Protein AF-A0A533WSZ3-F1 (afdb_monomer)

Foldseek 3Di:
DDADPPQQDQAWFPDDDPVRDPDDDQPDDDDDPVRVVQLVVLVVVCVVVVPPDGDSRVSVNVVSNVDRPDGDDDPVPQADDDDPDPVRVVCCVPPRVVSNVVVD

Solvent-accessible surface area (backbone atoms only — not comparable to full-atom values): 6391 Å² total; per-residue (Å²): 51,34,65,48,83,92,38,28,33,51,38,40,49,92,89,61,63,72,92,72,39,76,47,82,83,86,87,75,83,90,75,52,72,68,59,48,51,54,31,48,55,39,43,53,50,37,58,77,67,66,62,72,93,76,58,76,46,46,23,48,21,55,48,23,65,77,38,94,82,42,67,68,75,84,67,84,79,62,70,76,81,76,72,89,47,73,67,34,46,52,46,37,65,74,53,32,48,62,54,46,59,71,76,109

pLDDT: mean 95.38, std 3.23, range [76.44, 98.56]

Structure (mmCIF, N/CA/C/O backbone):
data_AF-A0A533WSZ3-F1
#
_entry.id   AF-A0A533WSZ3-F1
#
loop_
_atom_site.group_PDB
_atom_site.id
_atom_site.type_symbol
_atom_site.label_atom_id
_atom_site.label_alt_id
_atom_site.label_comp_id
_atom_site.label_asym_id
_atom_site.label_entity_id
_atom_site.label_seq_id
_atom_site.pdbx_PDB_ins_code
_atom_site.Cartn_x
_atom_site.Cartn_y
_atom_site.Cartn_z
_atom_site.occupancy
_atom_site.B_iso_or_equiv
_atom_site.auth_seq_id
_atom_site.auth_comp_id
_atom_site.auth_asym_id
_atom_site.auth_atom_id
_atom_site.pdbx_PDB_model_num
ATOM 1 N N . MET A 1 1 ? 1.451 -5.353 3.335 1.00 94.69 1 MET A N 1
ATOM 2 C CA . MET A 1 1 ? 0.077 -5.225 3.873 1.00 94.69 1 MET A CA 1
ATOM 3 C C . MET A 1 1 ? -0.309 -6.516 4.573 1.00 94.69 1 MET A C 1
ATOM 5 O O . MET A 1 1 ? 0.126 -7.563 4.114 1.00 94.69 1 MET A O 1
ATOM 9 N N . LYS A 1 2 ? -1.127 -6.451 5.632 1.00 95.88 2 LYS A N 1
ATOM 10 C CA . LYS A 1 2 ? -1.820 -7.622 6.197 1.00 95.88 2 LYS A CA 1
ATOM 11 C C . LYS A 1 2 ? -3.310 -7.558 5.896 1.00 95.88 2 LYS A C 1
ATOM 13 O O . LYS A 1 2 ? -3.937 -6.508 6.085 1.00 95.88 2 LYS A O 1
ATOM 18 N N . ILE A 1 3 ? -3.858 -8.671 5.433 1.00 96.00 3 ILE A N 1
ATOM 19 C CA . ILE A 1 3 ? -5.197 -8.802 4.870 1.00 96.00 3 ILE A CA 1
ATOM 20 C C . ILE A 1 3 ? -5.971 -9.859 5.669 1.00 96.00 3 ILE A C 1
ATOM 22 O O . ILE A 1 3 ? -5.442 -10.900 6.043 1.00 96.00 3 ILE A O 1
ATOM 26 N N . LYS A 1 4 ? -7.246 -9.588 5.952 1.00 94.31 4 LYS A N 1
ATOM 27 C CA . LYS A 1 4 ? -8.180 -10.537 6.576 1.00 94.31 4 LYS A CA 1
ATOM 28 C C . LYS A 1 4 ? -9.224 -11.032 5.570 1.00 94.31 4 LYS A C 1
ATOM 30 O O . LYS A 1 4 ? -9.198 -10.685 4.387 1.00 94.31 4 LYS A O 1
ATOM 35 N N . GLU A 1 5 ? -10.153 -11.861 6.048 1.00 91.06 5 GLU A N 1
ATOM 36 C CA . GLU A 1 5 ? -11.313 -12.313 5.277 1.00 91.06 5 GLU A CA 1
ATOM 37 C C . GLU A 1 5 ? -12.007 -11.146 4.555 1.00 91.06 5 GLU A C 1
ATOM 39 O O . GLU A 1 5 ? -12.079 -10.026 5.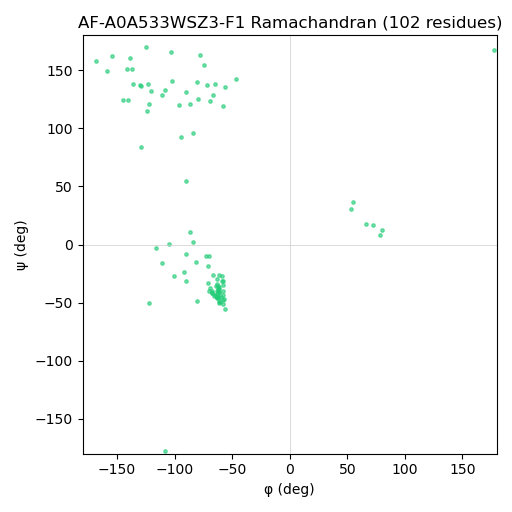060 1.00 91.06 5 GLU A O 1
ATOM 44 N N . GLY A 1 6 ? -12.479 -11.396 3.332 1.00 92.50 6 GLY A N 1
ATOM 45 C CA . GLY A 1 6 ? -13.107 -10.360 2.508 1.00 92.50 6 GLY A CA 1
ATOM 46 C C . GLY A 1 6 ? -12.143 -9.319 1.925 1.00 92.50 6 GLY A C 1
ATOM 47 O O . GLY A 1 6 ? -12.605 -8.278 1.472 1.00 92.50 6 GLY A O 1
ATOM 48 N N . GLN A 1 7 ? -10.829 -9.589 1.905 1.00 96.06 7 GLN A N 1
ATOM 49 C CA . GLN A 1 7 ? -9.785 -8.673 1.410 1.00 96.06 7 GLN A CA 1
ATOM 50 C C . GLN A 1 7 ? -9.614 -7.399 2.249 1.00 96.06 7 GLN A C 1
ATOM 52 O O . GLN A 1 7 ? -9.009 -6.433 1.787 1.00 96.06 7 GLN A O 1
ATOM 57 N N . VAL A 1 8 ? -10.114 -7.384 3.484 1.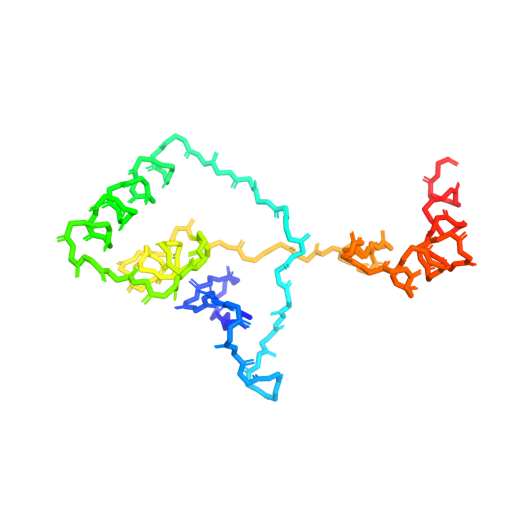00 97.25 8 VAL A N 1
ATOM 58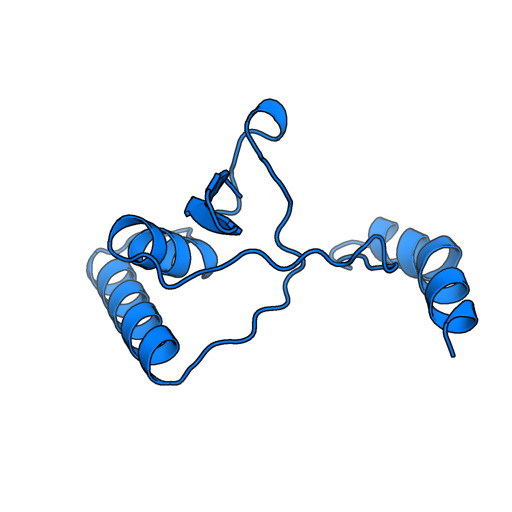 C CA . VAL A 1 8 ? -10.007 -6.219 4.367 1.00 97.25 8 VAL A CA 1
ATOM 59 C C . VAL A 1 8 ? -8.554 -6.018 4.786 1.00 97.25 8 VAL A C 1
ATOM 61 O O . VAL A 1 8 ? -7.939 -6.909 5.372 1.00 97.25 8 VAL A O 1
ATOM 64 N N . ILE A 1 9 ? -8.007 -4.835 4.523 1.00 97.12 9 ILE A N 1
ATOM 65 C CA . ILE A 1 9 ? -6.656 -4.461 4.943 1.00 97.12 9 ILE A CA 1
ATOM 66 C C . ILE A 1 9 ? -6.708 -4.050 6.414 1.00 97.12 9 ILE A C 1
ATOM 68 O O . ILE A 1 9 ? -7.455 -3.148 6.785 1.00 97.12 9 ILE A O 1
ATOM 72 N N . LYS A 1 10 ? -5.885 -4.689 7.251 1.00 95.31 10 LYS A N 1
ATOM 73 C CA . LYS A 1 10 ? -5.732 -4.345 8.677 1.00 95.31 10 LYS A CA 1
ATOM 74 C C . LYS A 1 10 ? -4.393 -3.735 9.034 1.00 95.31 10 LYS A C 1
ATOM 76 O O . LYS A 1 10 ? -4.264 -3.112 10.086 1.00 95.31 10 LYS A O 1
ATOM 81 N 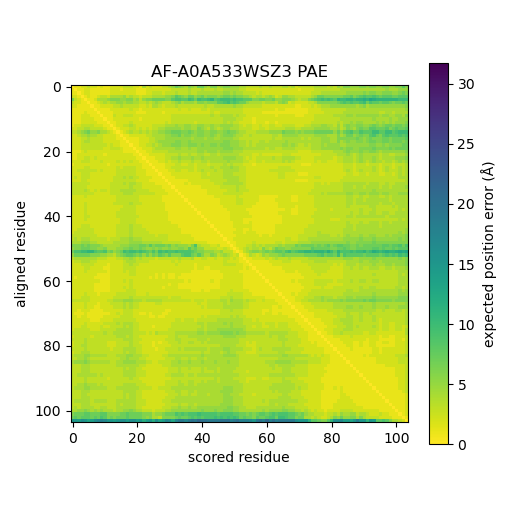N . GLU A 1 11 ? -3.417 -3.876 8.151 1.00 95.00 11 GLU A N 1
ATOM 82 C CA . GLU A 1 11 ? -2.117 -3.256 8.322 1.00 95.00 11 GLU A CA 1
ATOM 83 C C . GLU A 1 11 ? -1.558 -2.835 6.968 1.00 95.00 11 GLU A C 1
ATOM 85 O O . GLU A 1 11 ? -1.422 -3.647 6.050 1.00 95.00 11 GLU A O 1
ATOM 90 N N . ILE A 1 12 ? -1.221 -1.557 6.857 1.00 94.75 12 ILE A N 1
ATOM 91 C CA . ILE A 1 12 ? -0.505 -0.972 5.731 1.00 94.75 12 ILE A CA 1
ATOM 92 C C . ILE A 1 12 ? 0.486 0.037 6.307 1.00 94.75 12 ILE A C 1
ATOM 94 O O . ILE A 1 12 ? 0.117 0.874 7.126 1.00 94.75 12 ILE A O 1
ATOM 98 N N . ARG A 1 13 ? 1.757 -0.142 5.963 1.00 91.12 13 ARG A N 1
ATOM 99 C CA . ARG A 1 13 ? 2.895 0.702 6.331 1.00 91.12 13 ARG A CA 1
ATOM 100 C C . ARG A 1 13 ? 4.085 0.283 5.479 1.00 91.12 13 ARG A C 1
ATOM 102 O O . ARG A 1 13 ? 4.106 -0.853 4.998 1.00 91.12 13 ARG A O 1
ATOM 109 N N . LYS A 1 14 ? 5.058 1.179 5.319 1.00 87.00 14 LYS A N 1
ATOM 110 C CA . LYS A 1 14 ? 6.264 0.906 4.526 1.00 87.00 14 LYS A CA 1
ATOM 111 C C . LYS A 1 14 ? 7.121 -0.200 5.140 1.00 87.00 14 LYS A C 1
ATOM 113 O O . LYS A 1 14 ? 7.589 -1.088 4.441 1.00 87.00 14 LYS A O 1
ATOM 118 N N . GLU A 1 15 ? 7.296 -0.155 6.456 1.00 86.62 15 GLU A N 1
ATOM 119 C CA . GLU A 1 15 ? 8.099 -1.127 7.194 1.00 86.62 15 GLU A CA 1
ATOM 120 C C . GLU A 1 15 ? 7.203 -2.241 7.740 1.00 86.62 15 GLU A C 1
ATOM 122 O O . GLU A 1 15 ? 6.615 -2.136 8.820 1.00 86.62 15 GLU A O 1
ATOM 127 N N . LEU A 1 16 ? 7.081 -3.312 6.960 1.00 89.31 16 LEU A N 1
ATOM 128 C CA . LEU A 1 16 ? 6.453 -4.565 7.358 1.00 89.31 16 LEU A CA 1
ATOM 129 C C . LEU A 1 16 ? 7.404 -5.707 7.008 1.00 89.31 16 LEU A C 1
ATOM 131 O O . LEU A 1 16 ? 7.977 -5.697 5.921 1.00 89.31 16 LEU A O 1
ATOM 135 N N . ASP A 1 17 ? 7.555 -6.685 7.903 1.00 90.94 17 ASP A N 1
ATOM 136 C CA . ASP A 1 17 ? 8.324 -7.892 7.596 1.00 90.94 17 ASP A CA 1
ATOM 137 C C . ASP A 1 17 ? 7.712 -8.578 6.357 1.00 90.94 17 ASP A C 1
ATOM 139 O O . ASP A 1 17 ? 6.534 -8.956 6.401 1.00 90.94 17 ASP A O 1
ATOM 143 N N . PRO A 1 18 ? 8.465 -8.740 5.250 1.00 90.38 18 PRO A N 1
ATOM 144 C CA . PRO A 1 18 ? 7.948 -9.373 4.042 1.00 90.38 18 PRO A CA 1
ATOM 145 C C . PRO A 1 18 ? 7.455 -10.806 4.268 1.00 90.38 18 PRO A C 1
ATOM 147 O O . PRO A 1 18 ? 6.556 -11.251 3.562 1.00 90.38 18 PRO A O 1
ATOM 150 N N . SER A 1 19 ? 8.003 -11.521 5.257 1.00 93.19 19 SER A N 1
ATOM 151 C CA . SER A 1 19 ? 7.563 -12.877 5.610 1.00 93.19 19 SER A CA 1
ATOM 152 C C . SER A 1 19 ? 6.189 -12.912 6.288 1.00 93.19 19 SER A C 1
ATOM 154 O O . SER A 1 19 ? 5.532 -13.951 6.291 1.00 93.19 19 SER A O 1
ATOM 156 N N . GLU A 1 20 ? 5.732 -11.775 6.818 1.00 92.25 20 GLU A N 1
ATOM 157 C CA . GLU A 1 20 ? 4.414 -11.612 7.432 1.00 92.25 20 GLU A CA 1
ATOM 158 C C . GLU A 1 20 ? 3.424 -10.845 6.539 1.00 92.25 20 GLU A C 1
ATOM 160 O O . GLU A 1 20 ? 2.298 -10.570 6.963 1.00 92.25 20 GLU A O 1
ATOM 165 N N . ALA A 1 21 ? 3.840 -10.429 5.340 1.00 94.81 21 ALA A N 1
ATOM 166 C CA . ALA A 1 21 ? 3.027 -9.627 4.440 1.00 94.81 21 ALA A CA 1
ATOM 167 C C . ALA A 1 21 ? 2.197 -10.509 3.494 1.00 94.81 21 ALA A C 1
ATOM 169 O O . ALA A 1 21 ? 2.730 -11.360 2.791 1.00 94.81 21 ALA A O 1
ATOM 170 N N . ASP A 1 22 ? 0.897 -10.227 3.391 1.00 95.25 22 ASP A N 1
ATOM 171 C CA . ASP A 1 22 ? 0.001 -10.886 2.428 1.00 95.25 22 ASP A CA 1
ATOM 172 C C . ASP A 1 22 ? 0.095 -10.270 1.019 1.00 95.25 22 ASP A C 1
ATOM 174 O O . ASP A 1 22 ? -0.389 -10.836 0.039 1.00 95.25 22 ASP A O 1
ATOM 178 N N . GLY A 1 23 ? 0.690 -9.079 0.905 1.00 92.81 23 GLY A N 1
ATOM 179 C CA . GLY A 1 23 ? 0.882 -8.390 -0.367 1.00 92.81 23 GLY A CA 1
ATOM 180 C C . GLY A 1 23 ? 1.532 -7.016 -0.237 1.00 92.81 23 GLY A C 1
ATOM 181 O O . GLY A 1 23 ? 1.617 -6.441 0.854 1.00 92.81 23 GLY A O 1
ATOM 182 N N . GLU A 1 24 ? 1.959 -6.479 -1.373 1.00 92.75 24 GLU A N 1
ATOM 183 C CA . GLU A 1 24 ? 2.614 -5.179 -1.508 1.00 92.75 24 GLU A CA 1
ATOM 184 C C . GLU A 1 24 ? 1.636 -4.121 -2.030 1.00 92.75 24 GLU A C 1
ATOM 186 O O . GLU A 1 24 ? 0.778 -4.402 -2.871 1.00 92.75 24 GLU A O 1
ATOM 191 N N . TYR A 1 25 ? 1.730 -2.909 -1.487 1.00 94.69 25 TYR A N 1
ATOM 192 C CA . TYR A 1 25 ? 0.955 -1.782 -1.979 1.00 94.69 25 TYR A CA 1
ATOM 193 C C . TYR A 1 25 ? 1.710 -1.115 -3.129 1.00 94.69 25 TYR A C 1
ATOM 195 O O . TYR A 1 25 ? 2.821 -0.643 -2.943 1.00 94.69 25 TYR A O 1
ATOM 203 N N . ILE A 1 26 ? 1.080 -1.057 -4.302 1.00 94.56 26 ILE A N 1
ATOM 204 C CA . ILE A 1 26 ? 1.738 -0.668 -5.558 1.00 94.56 26 ILE A CA 1
ATOM 205 C C . ILE A 1 26 ? 1.773 0.851 -5.816 1.00 94.56 26 ILE A C 1
ATOM 207 O O . ILE A 1 26 ? 1.985 1.285 -6.945 1.00 94.56 26 ILE A O 1
ATOM 211 N N . GLY A 1 27 ? 1.420 1.664 -4.816 1.00 94.12 27 GLY A N 1
ATOM 212 C CA . GLY A 1 27 ? 1.291 3.118 -4.966 1.00 94.12 27 GLY A CA 1
ATOM 213 C C . GLY A 1 27 ? 0.001 3.601 -5.650 1.00 94.12 27 GLY A C 1
ATOM 214 O O . GLY A 1 27 ? -0.132 4.791 -5.928 1.00 94.12 27 GLY A O 1
ATOM 215 N N . ILE A 1 28 ? -0.973 2.716 -5.912 1.00 95.31 28 ILE A N 1
ATOM 216 C CA . ILE A 1 28 ? -2.263 3.076 -6.527 1.00 95.31 28 ILE A CA 1
ATOM 217 C C . ILE A 1 28 ? -3.420 2.677 -5.615 1.00 95.31 28 ILE A C 1
ATOM 219 O O . ILE A 1 28 ? -3.638 1.496 -5.341 1.00 95.31 28 ILE A O 1
ATOM 223 N N . MET A 1 29 ? -4.224 3.661 -5.211 1.00 95.19 29 MET A N 1
ATOM 224 C CA . MET A 1 29 ? -5.417 3.451 -4.396 1.00 95.19 29 MET A CA 1
ATOM 225 C C . MET A 1 29 ? -6.597 4.275 -4.912 1.00 95.19 29 MET A C 1
ATOM 227 O O . MET A 1 29 ? -6.458 5.451 -5.243 1.00 95.19 29 MET A O 1
ATOM 231 N N . LYS A 1 30 ? -7.790 3.670 -4.932 1.00 96.88 30 LYS A N 1
ATOM 232 C CA . LYS A 1 30 ? -9.050 4.387 -5.156 1.00 96.88 30 LYS A CA 1
ATOM 233 C C . LYS A 1 30 ? -9.690 4.704 -3.810 1.00 96.88 30 LYS A C 1
ATOM 235 O O . LYS A 1 30 ? -10.046 3.786 -3.077 1.00 96.88 30 LYS A O 1
ATOM 240 N N . VAL A 1 31 ? -9.888 5.987 -3.524 1.00 96.25 31 VAL A N 1
ATOM 241 C CA . VAL A 1 31 ? -10.375 6.463 -2.222 1.00 96.25 31 VAL A CA 1
ATOM 242 C C . VAL A 1 31 ? -11.688 7.227 -2.404 1.00 96.25 31 VAL A C 1
ATOM 244 O O . VAL A 1 31 ? -11.804 8.065 -3.297 1.00 96.25 31 VAL A O 1
ATOM 247 N N . SER A 1 32 ? -12.700 6.918 -1.588 1.00 97.62 32 SER A N 1
ATOM 248 C CA . SER A 1 32 ? -13.947 7.695 -1.542 1.00 97.62 32 SER A CA 1
ATOM 249 C C . SER A 1 32 ? -13.752 8.991 -0.746 1.00 97.62 32 SER A C 1
ATOM 251 O O . SER A 1 32 ? -12.810 9.112 0.031 1.00 97.62 32 SER A O 1
ATOM 253 N N . ASN A 1 33 ? -14.657 9.963 -0.900 1.00 98.12 33 ASN A N 1
ATOM 254 C CA . ASN A 1 33 ? -14.575 11.231 -0.162 1.00 98.12 33 ASN A CA 1
ATOM 255 C C . ASN A 1 33 ? -14.582 11.020 1.370 1.00 98.12 33 ASN A C 1
ATOM 257 O O . ASN A 1 33 ? -13.748 11.589 2.065 1.00 98.12 33 ASN A O 1
ATOM 261 N N . ASP A 1 34 ? -15.450 10.132 1.868 1.00 97.50 34 ASP A N 1
ATOM 262 C CA . ASP A 1 34 ? -15.513 9.739 3.286 1.00 97.50 34 ASP A CA 1
ATOM 263 C C . ASP A 1 34 ? -14.154 9.214 3.786 1.00 97.50 34 ASP A C 1
ATOM 265 O O . ASP A 1 34 ? -13.565 9.775 4.712 1.00 97.50 34 ASP A O 1
ATOM 269 N N . VAL A 1 35 ? -13.595 8.201 3.114 1.00 97.00 35 VAL A N 1
ATOM 270 C CA . VAL A 1 35 ? -12.305 7.619 3.517 1.00 97.00 35 VAL A CA 1
ATOM 271 C C . VAL A 1 35 ? -11.184 8.658 3.427 1.00 97.00 35 VAL A C 1
ATOM 273 O O . VAL A 1 35 ? -10.339 8.720 4.315 1.00 97.00 35 VAL A O 1
ATOM 276 N N . ALA A 1 36 ? -11.191 9.521 2.409 1.00 97.62 36 ALA A N 1
ATOM 277 C CA . ALA A 1 36 ? -10.208 10.593 2.280 1.00 97.62 36 ALA A CA 1
ATOM 278 C C . ALA A 1 36 ? -10.281 11.593 3.447 1.00 97.62 36 ALA A C 1
ATOM 280 O O . ALA A 1 36 ? -9.239 12.013 3.952 1.00 97.62 36 ALA A O 1
ATOM 281 N N . ALA A 1 37 ? -11.486 11.947 3.907 1.00 98.19 37 ALA A N 1
ATOM 282 C CA . ALA A 1 37 ? -11.666 12.807 5.073 1.00 98.19 37 ALA A CA 1
ATOM 283 C C . ALA A 1 37 ? -11.100 12.153 6.343 1.00 98.19 37 ALA A C 1
ATOM 285 O O . ALA A 1 37 ? -10.321 12.786 7.050 1.00 98.19 37 ALA A O 1
ATOM 286 N N . LYS A 1 38 ? -11.390 10.867 6.574 1.00 97.81 38 LYS A N 1
ATOM 287 C CA . LYS A 1 38 ? -10.843 10.108 7.712 1.00 97.81 38 LYS A CA 1
ATOM 288 C C . LYS A 1 38 ? -9.318 10.054 7.696 1.00 97.81 38 LYS A C 1
ATOM 290 O O . LYS A 1 38 ? -8.678 10.279 8.719 1.00 97.81 38 LYS A O 1
ATOM 295 N N . VAL A 1 39 ? -8.725 9.782 6.534 1.00 97.62 39 VAL A N 1
ATOM 296 C CA . VAL A 1 39 ? -7.264 9.744 6.374 1.00 97.62 39 VAL A CA 1
ATOM 297 C C . VAL A 1 39 ? -6.653 11.116 6.641 1.00 97.62 39 VAL A C 1
ATOM 299 O O . VAL A 1 39 ? -5.655 11.193 7.354 1.00 97.62 39 VAL A O 1
ATOM 302 N N . ARG A 1 40 ? -7.260 12.199 6.138 1.00 98.00 40 ARG A N 1
ATOM 303 C CA . ARG A 1 40 ? -6.814 13.570 6.432 1.00 98.00 40 ARG A CA 1
ATOM 304 C C . ARG A 1 40 ? -6.808 13.836 7.937 1.00 98.00 40 ARG A C 1
ATOM 306 O O . ARG A 1 40 ? -5.797 14.304 8.451 1.00 98.00 40 ARG A O 1
ATOM 313 N N . ASP A 1 41 ? -7.871 13.466 8.645 1.00 98.19 41 ASP A N 1
ATOM 314 C CA . ASP A 1 41 ? -7.958 13.660 10.095 1.00 98.19 41 ASP A CA 1
ATOM 315 C C . ASP A 1 41 ? -6.859 12.861 10.837 1.00 98.19 41 ASP A C 1
ATOM 317 O O . ASP A 1 41 ? -6.276 13.343 11.812 1.00 98.19 41 ASP A O 1
ATOM 321 N N . LYS A 1 42 ? -6.493 11.661 10.352 1.00 97.62 42 LYS A N 1
ATOM 322 C CA . LYS A 1 42 ? -5.345 10.895 10.884 1.00 97.62 42 LYS A CA 1
ATOM 323 C C . LYS A 1 42 ? -3.996 11.534 10.569 1.00 97.62 42 LYS A C 1
ATOM 325 O O . LYS A 1 42 ? -3.114 11.505 11.425 1.00 97.62 42 LYS A O 1
ATOM 330 N N . ILE A 1 43 ? -3.828 12.126 9.388 1.00 96.94 43 ILE A N 1
ATOM 331 C CA . ILE A 1 43 ? -2.622 12.892 9.049 1.00 96.94 43 ILE A CA 1
ATOM 332 C C . ILE A 1 43 ? -2.487 14.084 10.005 1.00 96.94 43 ILE A C 1
ATOM 334 O O . ILE A 1 43 ? -1.444 14.236 10.634 1.00 96.94 43 ILE A O 1
ATOM 338 N N . GLU A 1 44 ? -3.539 14.885 10.183 1.00 97.25 44 GLU A N 1
ATOM 339 C CA . GLU A 1 44 ? -3.544 16.033 11.105 1.00 97.25 44 GLU A CA 1
ATOM 340 C C . GLU A 1 44 ? -3.220 15.616 12.549 1.00 97.25 44 GLU A C 1
ATOM 342 O O . GLU A 1 44 ? -2.426 16.270 13.234 1.00 97.25 44 GLU A O 1
ATOM 347 N N . LEU A 1 45 ? -3.755 14.475 12.993 1.00 97.12 45 LEU A N 1
ATOM 348 C CA . LEU A 1 45 ? -3.421 13.892 14.289 1.00 97.12 45 LEU A CA 1
ATOM 349 C C . LEU A 1 45 ? -1.924 13.557 14.397 1.00 97.12 45 LEU A C 1
ATOM 351 O O . LEU A 1 45 ? -1.283 13.961 15.367 1.00 97.12 45 LEU A O 1
ATOM 355 N N . LEU A 1 46 ? -1.347 12.862 13.413 1.00 96.38 46 LEU A N 1
ATOM 356 C CA . LEU A 1 46 ? 0.077 12.498 13.409 1.00 96.38 46 LEU A CA 1
ATOM 357 C C . LEU A 1 46 ? 0.985 13.738 13.409 1.00 96.38 46 LEU A C 1
ATOM 359 O O . LEU A 1 46 ? 1.959 13.790 14.166 1.00 96.38 46 LEU A O 1
ATOM 363 N N . LEU A 1 47 ? 0.626 14.756 12.620 1.00 95.69 47 LEU A N 1
ATOM 364 C CA . LEU A 1 47 ? 1.328 16.038 12.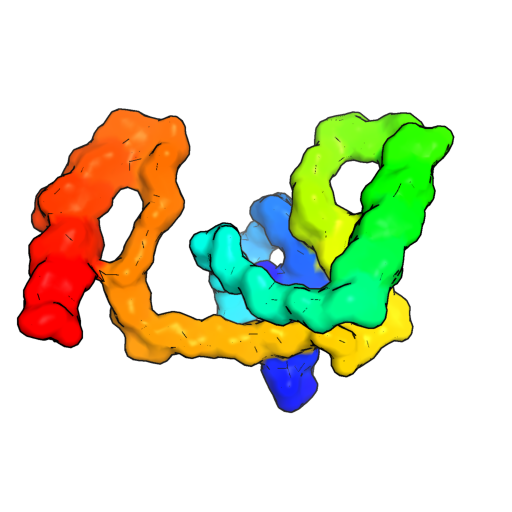569 1.00 95.69 47 LEU A CA 1
ATOM 365 C C . LEU A 1 47 ? 1.292 16.754 13.925 1.00 95.69 47 LEU A C 1
ATOM 367 O O . LEU A 1 47 ? 2.338 17.169 14.423 1.00 95.69 47 LEU A O 1
ATOM 371 N N . SER A 1 48 ? 0.118 16.861 14.559 1.00 97.00 48 SER A N 1
ATOM 372 C CA . SER A 1 48 ? -0.019 17.533 15.864 1.00 97.00 48 SER A CA 1
ATOM 373 C C . SER A 1 48 ? 0.772 16.833 16.979 1.00 97.00 48 SER A C 1
ATOM 375 O O . SER A 1 48 ? 1.288 17.478 17.893 1.00 97.00 48 SER A O 1
ATOM 377 N N . GLN A 1 49 ? 0.952 15.516 16.867 1.00 97.19 49 GLN A N 1
ATOM 378 C CA . GLN A 1 49 ? 1.766 14.706 17.774 1.00 97.19 49 GLN A CA 1
ATOM 379 C C . GLN A 1 49 ? 3.266 14.700 17.439 1.00 97.19 49 GLN A C 1
ATOM 381 O O . GLN A 1 49 ? 4.027 14.008 18.116 1.00 97.19 49 GLN A O 1
ATOM 386 N N . HIS A 1 50 ? 3.701 15.449 16.419 1.00 93.88 50 HIS A N 1
ATOM 387 C CA . HIS A 1 50 ? 5.092 15.507 15.959 1.00 93.88 50 HIS A CA 1
ATOM 388 C C . HIS A 1 50 ? 5.675 14.122 15.611 1.00 93.88 50 HIS A C 1
ATOM 390 O O . HIS A 1 50 ? 6.843 13.831 15.882 1.00 93.88 50 HIS A O 1
ATOM 396 N N . LYS A 1 51 ? 4.855 13.234 15.037 1.00 89.00 51 LYS A N 1
ATOM 397 C CA . LYS A 1 51 ? 5.258 11.871 14.672 1.00 89.00 51 LYS A CA 1
ATOM 398 C C . LYS A 1 51 ? 5.944 11.864 13.306 1.00 89.00 51 LYS A C 1
ATOM 400 O O . LYS A 1 51 ? 5.281 11.795 12.278 1.00 89.00 51 LYS A O 1
ATOM 405 N N . PHE A 1 52 ? 7.276 11.912 13.317 1.00 87.81 52 PHE A N 1
ATOM 406 C CA . PHE A 1 52 ? 8.114 11.874 12.116 1.00 87.81 52 PHE A CA 1
ATOM 407 C C . PHE A 1 52 ? 9.385 11.036 12.343 1.00 87.81 52 PHE A C 1
ATOM 409 O O . PHE A 1 52 ? 9.884 11.013 13.472 1.00 87.81 52 PHE A O 1
ATOM 416 N N . PRO A 1 53 ? 9.949 10.408 11.292 1.00 89.56 53 PRO A N 1
ATOM 417 C CA . PRO A 1 53 ? 9.427 10.337 9.922 1.00 89.56 53 PRO A CA 1
ATOM 418 C C . PRO A 1 53 ? 8.336 9.262 9.784 1.00 89.56 53 PRO A C 1
ATOM 420 O O . PRO A 1 53 ? 8.459 8.186 10.357 1.00 89.56 53 PRO A O 1
ATOM 423 N N . LEU A 1 54 ? 7.280 9.561 9.025 1.00 93.12 54 LEU A N 1
ATOM 424 C CA . LEU A 1 54 ? 6.215 8.622 8.654 1.00 93.12 54 LEU A CA 1
ATOM 425 C C . LEU A 1 54 ? 5.841 8.824 7.184 1.00 93.12 54 LEU A C 1
ATOM 427 O O . LEU A 1 54 ? 6.104 9.886 6.613 1.00 93.12 54 LEU A O 1
ATOM 431 N N . TYR A 1 55 ? 5.207 7.815 6.599 1.00 93.62 55 TYR A N 1
ATOM 432 C CA . TYR A 1 55 ? 4.664 7.848 5.250 1.00 93.62 55 TYR A CA 1
ATOM 433 C C . TYR A 1 55 ? 3.140 8.026 5.282 1.00 93.62 55 TYR A C 1
ATOM 435 O O . TYR A 1 55 ? 2.493 7.879 6.321 1.00 93.62 55 TYR A O 1
ATOM 443 N N . TYR A 1 56 ? 2.530 8.373 4.148 1.00 92.94 56 TYR A N 1
ATOM 444 C CA . TYR A 1 56 ? 1.083 8.613 4.110 1.00 92.94 56 TYR A CA 1
ATOM 445 C C . TYR A 1 56 ? 0.283 7.326 4.371 1.00 92.94 56 TYR A C 1
ATOM 447 O O . TYR A 1 56 ? -0.824 7.374 4.908 1.00 92.94 56 TYR A O 1
ATOM 455 N N . GLU A 1 57 ? 0.865 6.170 4.057 1.00 95.19 57 GLU A N 1
ATOM 456 C CA . GLU A 1 57 ? 0.361 4.836 4.355 1.00 95.19 57 GLU A CA 1
ATOM 457 C C . GLU A 1 57 ? 0.142 4.625 5.852 1.00 95.19 57 GLU A C 1
ATOM 459 O O . GLU A 1 57 ? -0.793 3.921 6.222 1.00 95.19 57 GLU A O 1
ATOM 464 N N . ASP A 1 58 ? 0.927 5.265 6.724 1.00 95.69 58 ASP A N 1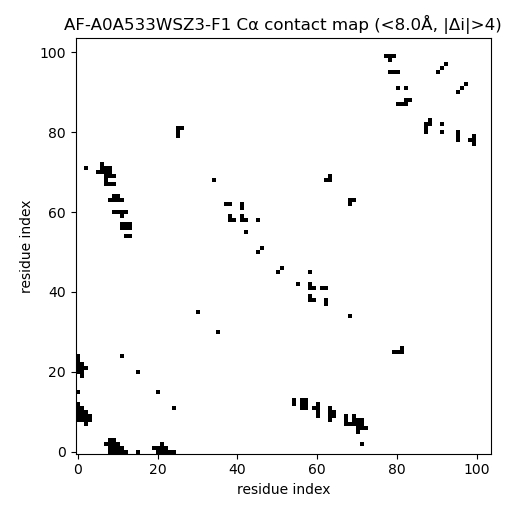
ATOM 465 C CA . ASP A 1 58 ? 0.746 5.150 8.173 1.00 95.69 58 ASP A CA 1
ATOM 466 C C . ASP A 1 58 ? -0.605 5.732 8.617 1.00 95.69 58 ASP A C 1
ATOM 468 O O . ASP A 1 58 ? -1.274 5.167 9.487 1.00 95.69 58 ASP A O 1
ATOM 472 N N . ALA A 1 59 ? -1.071 6.809 7.973 1.00 96.38 59 ALA A N 1
ATOM 473 C CA . ALA A 1 59 ? -2.400 7.363 8.222 1.00 96.38 59 ALA A CA 1
ATOM 474 C C . ALA A 1 59 ? -3.513 6.415 7.743 1.00 96.38 59 ALA A C 1
ATOM 476 O O . ALA A 1 59 ? -4.495 6.209 8.460 1.00 96.38 59 ALA A O 1
ATOM 477 N N . PHE A 1 60 ? -3.338 5.769 6.584 1.00 97.06 60 PHE A N 1
ATOM 478 C CA . PHE A 1 60 ? -4.233 4.693 6.140 1.00 97.06 60 PHE A CA 1
ATOM 479 C C . PHE A 1 60 ? -4.215 3.505 7.110 1.00 97.06 60 PHE A C 1
ATOM 481 O O . PHE A 1 60 ? -5.265 2.935 7.400 1.00 97.06 60 PHE A O 1
ATOM 488 N N . GLY A 1 61 ? -3.052 3.167 7.669 1.00 96.19 61 GLY A N 1
ATOM 489 C CA . GLY A 1 61 ? -2.891 2.129 8.682 1.00 96.19 61 GLY A CA 1
ATOM 490 C C . GLY A 1 61 ? -3.668 2.423 9.965 1.00 96.19 61 GLY A C 1
ATOM 491 O O . GLY A 1 61 ? -4.234 1.504 10.557 1.00 96.19 61 GLY A O 1
ATOM 492 N N . LEU A 1 62 ? -3.753 3.691 10.383 1.00 96.94 62 LEU A N 1
ATOM 493 C CA . LEU A 1 62 ? -4.608 4.100 11.503 1.00 96.94 62 LEU A CA 1
ATOM 494 C C . LEU A 1 62 ? -6.096 3.912 11.181 1.00 96.94 62 LEU A C 1
ATOM 496 O O . LEU A 1 62 ? -6.820 3.354 12.001 1.00 96.94 62 LEU A O 1
ATOM 500 N N . VAL A 1 63 ? -6.541 4.307 9.984 1.00 97.38 63 VAL A N 1
ATOM 501 C CA . VAL A 1 63 ? -7.936 4.102 9.551 1.00 97.38 63 VAL A CA 1
ATOM 502 C C . VAL A 1 63 ? -8.280 2.607 9.462 1.00 97.38 63 VAL A C 1
ATOM 504 O O . VAL A 1 63 ? -9.295 2.188 10.007 1.00 97.38 63 VAL A O 1
ATOM 507 N N . ALA A 1 64 ? -7.414 1.776 8.871 1.00 96.19 64 ALA A N 1
ATOM 508 C CA . ALA A 1 64 ? -7.608 0.321 8.756 1.00 96.19 64 ALA A CA 1
ATOM 509 C C . ALA A 1 64 ? -7.752 -0.403 10.107 1.00 96.19 64 ALA A C 1
ATOM 511 O O . ALA A 1 64 ? -8.426 -1.436 10.207 1.00 96.19 64 ALA A O 1
ATOM 512 N N . LYS A 1 65 ? -7.100 0.108 11.159 1.00 95.31 65 LYS A N 1
ATOM 513 C CA . LYS A 1 65 ? -7.223 -0.445 12.516 1.00 95.31 65 LYS A CA 1
ATOM 514 C C . LYS A 1 65 ? -8.589 -0.163 13.131 1.00 95.31 65 LYS A C 1
ATOM 516 O O . LYS A 1 65 ? -9.081 -0.997 13.886 1.00 95.31 65 LYS A O 1
ATOM 521 N N . GLU A 1 66 ? -9.181 0.981 12.807 1.00 95.44 66 GLU A N 1
ATOM 522 C CA . GLU A 1 66 ? -10.445 1.446 13.382 1.00 95.44 66 GLU A CA 1
ATOM 523 C C . GLU A 1 66 ? -11.665 0.984 12.575 1.00 95.44 66 GLU A C 1
ATOM 525 O O . GLU A 1 66 ? -12.713 0.717 13.158 1.00 95.44 66 GLU A O 1
ATOM 530 N N . GLU A 1 67 ? -11.529 0.835 11.254 1.00 95.00 67 GLU A N 1
ATOM 531 C CA . GLU A 1 67 ? -12.648 0.570 10.349 1.00 95.00 67 GLU A CA 1
ATOM 532 C C . GLU A 1 67 ? -12.332 -0.496 9.287 1.00 95.00 67 GLU A C 1
ATOM 534 O O . GLU A 1 67 ? -11.200 -0.648 8.827 1.00 95.00 67 GLU A O 1
ATOM 539 N N . ASP A 1 68 ? -13.366 -1.216 8.847 1.00 96.06 68 ASP A N 1
ATOM 540 C CA . ASP A 1 68 ? -13.312 -2.173 7.732 1.00 96.06 68 ASP A CA 1
ATOM 541 C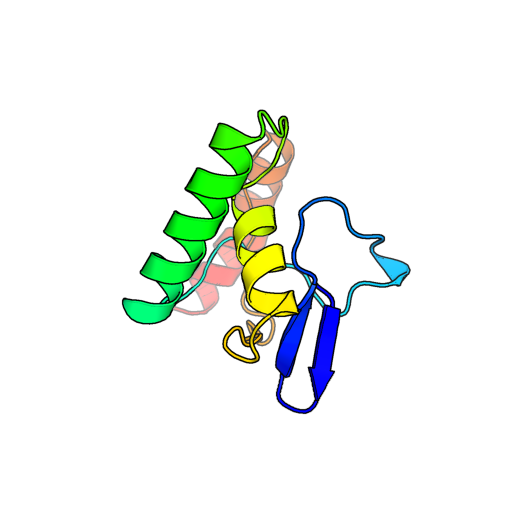 C . ASP A 1 68 ? -13.635 -1.478 6.394 1.00 96.06 68 ASP A C 1
ATOM 543 O O . ASP A 1 68 ? -14.568 -1.856 5.688 1.00 96.06 68 ASP A O 1
ATOM 547 N N . CYS A 1 69 ? -12.904 -0.409 6.058 1.00 95.44 69 CYS A N 1
ATOM 548 C CA . CYS A 1 69 ? -13.180 0.423 4.875 1.00 95.44 69 CYS A CA 1
ATOM 549 C C . CYS A 1 69 ? -12.072 0.417 3.806 1.00 95.44 69 CYS A C 1
ATOM 551 O O . CYS A 1 69 ? -12.248 1.011 2.740 1.00 95.44 69 CYS A O 1
ATOM 553 N N . LEU A 1 70 ? -10.955 -0.275 4.057 1.00 96.75 70 LEU A N 1
ATOM 554 C CA . LEU A 1 70 ? -9.855 -0.451 3.107 1.00 96.75 70 LEU A CA 1
ATOM 555 C C . LEU A 1 70 ? -9.793 -1.904 2.636 1.00 96.75 70 LE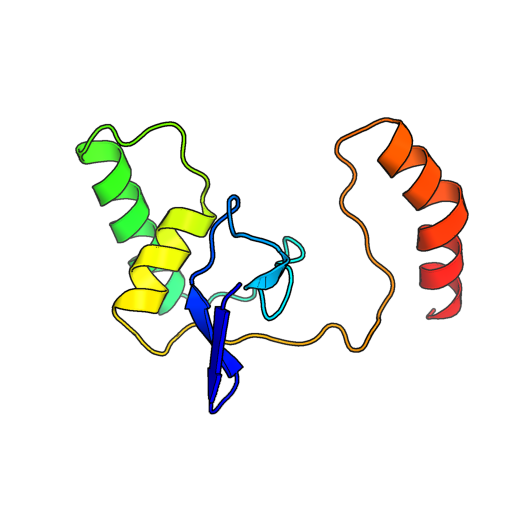U A C 1
ATOM 557 O O . LEU A 1 70 ? -9.755 -2.827 3.448 1.00 96.75 70 LEU A O 1
ATOM 561 N N . PHE A 1 71 ? -9.751 -2.098 1.318 1.00 97.25 71 PHE A N 1
ATOM 562 C CA . PHE A 1 71 ? -9.799 -3.418 0.695 1.00 97.25 71 PHE A CA 1
ATOM 563 C C . PHE A 1 71 ? -8.659 -3.592 -0.300 1.00 97.25 71 PHE A C 1
ATOM 565 O O . PHE A 1 71 ? -8.389 -2.706 -1.114 1.00 97.25 71 PHE A O 1
ATOM 572 N N . ALA A 1 72 ? -8.014 -4.754 -0.259 1.00 96.88 72 ALA A N 1
ATOM 573 C CA . ALA A 1 72 ? -7.014 -5.133 -1.236 1.00 96.88 72 ALA A CA 1
ATOM 574 C C . ALA A 1 72 ? -7.681 -5.450 -2.581 1.00 96.88 72 ALA A C 1
ATOM 576 O O . ALA A 1 72 ? -8.710 -6.124 -2.657 1.00 96.88 72 ALA A O 1
ATOM 577 N N . CYS A 1 73 ? -7.063 -4.975 -3.658 1.00 96.12 73 CYS A N 1
ATOM 578 C CA . CYS A 1 73 ? -7.435 -5.322 -5.020 1.00 96.12 73 CYS A CA 1
ATOM 579 C C . CYS A 1 73 ? -6.202 -5.879 -5.723 1.00 96.12 73 CYS A C 1
ATOM 581 O O . CYS A 1 73 ? -5.221 -5.167 -5.922 1.00 96.12 73 CYS A O 1
ATOM 583 N N . SER A 1 74 ? -6.248 -7.159 -6.095 1.00 94.56 74 SER A N 1
ATOM 584 C CA . SER A 1 74 ? -5.143 -7.797 -6.809 1.00 94.56 74 SER A CA 1
ATOM 585 C C . SER A 1 74 ? -4.951 -7.170 -8.191 1.00 94.56 74 SER A C 1
ATOM 587 O O . SER A 1 74 ? -5.916 -6.974 -8.933 1.00 94.56 74 SER A O 1
ATOM 589 N N . THR A 1 75 ? -3.693 -6.957 -8.573 1.00 94.50 75 THR A N 1
ATOM 590 C CA . THR A 1 75 ? -3.301 -6.619 -9.950 1.00 94.50 75 THR A CA 1
ATOM 591 C C . THR A 1 75 ? -3.478 -7.792 -10.911 1.00 94.50 75 THR A C 1
ATOM 593 O O . THR A 1 75 ? -3.325 -7.619 -12.115 1.00 94.50 75 THR A O 1
ATOM 596 N N . LYS A 1 76 ? -3.760 -9.000 -10.400 1.00 94.94 76 LYS A N 1
ATOM 597 C CA . LYS A 1 76 ? -3.824 -10.252 -11.169 1.00 94.94 76 LYS A CA 1
ATOM 598 C C . LYS A 1 76 ? -2.554 -10.515 -11.990 1.00 94.94 76 LYS A C 1
ATOM 600 O O . LYS A 1 76 ? -2.619 -11.131 -13.048 1.00 94.94 76 LYS A O 1
ATOM 605 N N . GLY A 1 77 ? -1.406 -10.041 -11.502 1.00 94.19 77 GLY A N 1
ATOM 606 C CA . GLY A 1 77 ? -0.116 -10.204 -12.172 1.00 94.19 77 GLY A CA 1
ATOM 607 C C . GLY A 1 77 ? 0.139 -9.221 -13.316 1.00 94.19 77 GLY A C 1
ATOM 608 O O . GLY A 1 77 ? 1.084 -9.433 -14.072 1.00 94.19 77 GLY A O 1
ATOM 609 N N . LEU A 1 78 ? -0.666 -8.157 -13.455 1.00 96.00 78 LEU A N 1
ATOM 610 C CA . LEU A 1 78 ? -0.361 -7.081 -14.398 1.00 96.00 78 LEU A CA 1
ATOM 611 C C . LEU A 1 78 ? 1.039 -6.500 -14.114 1.00 96.00 78 LEU A C 1
ATOM 613 O O . LEU A 1 78 ? 1.378 -6.280 -12.946 1.00 96.00 78 LEU A O 1
ATOM 617 N N . PRO A 1 79 ? 1.853 -6.267 -15.159 1.00 96.94 79 PRO A N 1
ATOM 618 C CA . PRO A 1 79 ? 3.208 -5.759 -15.018 1.00 96.94 79 PRO A CA 1
ATOM 619 C C . PRO A 1 79 ? 3.186 -4.323 -14.488 1.00 96.94 79 PRO A C 1
ATOM 621 O O . PRO A 1 79 ? 2.505 -3.456 -15.031 1.00 96.94 79 PRO A O 1
ATOM 624 N N . TRP A 1 80 ? 3.957 -4.080 -13.434 1.00 96.81 80 TRP A N 1
ATOM 625 C CA . TRP A 1 80 ? 4.181 -2.764 -12.844 1.00 96.81 80 TRP A CA 1
ATOM 626 C C . TRP A 1 80 ? 5.541 -2.762 -12.128 1.00 96.81 80 TRP A C 1
ATOM 628 O O . TRP A 1 80 ? 6.103 -3.827 -11.861 1.00 96.81 80 TRP A O 1
ATOM 638 N N . THR A 1 81 ? 6.073 -1.575 -11.854 1.00 97.00 81 THR A N 1
ATOM 639 C CA . THR A 1 81 ? 7.210 -1.354 -10.948 1.00 97.00 81 THR A CA 1
ATOM 640 C C . THR A 1 81 ? 7.194 0.097 -10.479 1.00 97.00 81 THR A C 1
ATOM 642 O O . THR A 1 81 ? 6.762 0.974 -11.231 1.00 97.00 81 THR A O 1
ATOM 645 N N . GLU A 1 82 ? 7.678 0.351 -9.267 1.00 96.00 82 GLU A N 1
ATOM 646 C CA . GLU A 1 82 ? 8.098 1.688 -8.832 1.00 96.00 82 GLU A CA 1
ATOM 647 C C . GLU A 1 82 ? 9.449 2.035 -9.485 1.00 96.00 82 GLU A C 1
ATOM 649 O O . GLU A 1 82 ? 10.181 1.133 -9.903 1.00 96.00 82 GLU A O 1
ATOM 654 N N . ILE A 1 83 ? 9.749 3.328 -9.657 1.00 97.62 83 ILE A N 1
ATOM 655 C CA . ILE A 1 83 ? 11.004 3.810 -10.254 1.00 97.62 83 ILE A CA 1
ATOM 656 C C . ILE A 1 83 ? 11.619 4.862 -9.327 1.00 97.62 83 ILE A C 1
ATOM 658 O O . ILE A 1 83 ? 11.440 6.062 -9.541 1.00 97.62 83 ILE A O 1
ATOM 662 N N . ASP A 1 84 ? 12.359 4.399 -8.321 1.00 95.31 84 ASP A N 1
ATOM 663 C CA . ASP A 1 84 ? 13.034 5.258 -7.340 1.00 95.31 84 ASP A CA 1
ATOM 664 C C . ASP A 1 84 ? 14.528 5.426 -7.636 1.00 95.31 84 ASP A C 1
ATOM 666 O O . ASP A 1 84 ? 15.144 6.438 -7.289 1.00 95.31 84 ASP A O 1
ATOM 670 N N . THR A 1 85 ? 15.129 4.434 -8.295 1.00 98.19 85 THR A N 1
ATOM 671 C CA . THR A 1 85 ? 16.563 4.370 -8.576 1.00 98.19 85 THR A CA 1
ATOM 672 C C . THR A 1 85 ? 16.864 4.194 -10.066 1.00 98.19 85 THR A C 1
ATOM 674 O O . THR A 1 85 ? 15.997 3.930 -10.903 1.00 98.19 85 THR A O 1
ATOM 677 N N . ILE A 1 86 ? 18.144 4.333 -10.425 1.00 98.31 86 ILE A N 1
ATOM 678 C CA . ILE A 1 86 ? 18.621 4.044 -11.786 1.00 98.31 86 ILE A CA 1
ATOM 679 C C . ILE A 1 86 ? 18.431 2.559 -12.130 1.00 98.31 86 ILE A C 1
ATOM 681 O O . ILE A 1 86 ? 18.134 2.234 -13.282 1.00 98.31 86 ILE A O 1
ATOM 685 N N . ASP A 1 87 ? 18.567 1.667 -11.150 1.00 98.44 87 ASP A N 1
ATOM 686 C CA . ASP A 1 87 ? 18.362 0.234 -11.354 1.00 98.44 87 ASP A CA 1
ATOM 687 C C . ASP A 1 87 ? 16.892 -0.070 -11.647 1.00 98.44 87 ASP A C 1
ATOM 689 O O . ASP A 1 87 ? 16.603 -0.785 -12.611 1.00 98.44 87 ASP A O 1
ATOM 693 N N . ASP A 1 88 ? 15.965 0.575 -10.935 1.00 98.25 88 ASP A N 1
ATOM 694 C CA . ASP A 1 88 ? 14.529 0.464 -11.214 1.00 98.25 88 ASP A CA 1
ATOM 695 C C . ASP A 1 88 ? 14.187 1.010 -12.599 1.00 98.25 88 ASP A C 1
ATOM 697 O O . ASP A 1 88 ? 13.415 0.404 -13.335 1.00 98.25 88 ASP A O 1
ATOM 701 N N . MET A 1 89 ? 14.808 2.119 -13.011 1.00 98.44 89 MET A N 1
ATOM 702 C CA . MET A 1 89 ? 14.633 2.673 -14.357 1.00 98.44 89 MET A CA 1
ATOM 703 C C . MET A 1 89 ? 15.106 1.690 -15.436 1.00 98.44 89 MET A C 1
ATOM 705 O O . MET A 1 89 ? 14.460 1.532 -16.475 1.00 98.44 89 MET A O 1
ATOM 709 N N . ASN A 1 90 ? 16.234 1.014 -15.210 1.00 98.56 90 ASN A N 1
ATOM 710 C CA . ASN A 1 90 ? 16.738 -0.003 -16.128 1.00 98.56 90 ASN A CA 1
ATOM 711 C C . ASN A 1 90 ? 15.824 -1.234 -16.157 1.00 98.56 90 ASN A C 1
ATOM 713 O O . ASN A 1 90 ? 15.540 -1.754 -17.237 1.00 98.56 90 ASN A O 1
ATOM 717 N N . TYR A 1 91 ? 15.327 -1.677 -15.002 1.00 98.56 91 TYR A N 1
ATOM 718 C CA . TYR A 1 91 ? 14.359 -2.766 -14.903 1.00 98.56 91 TYR A CA 1
ATOM 719 C C . TYR A 1 91 ? 13.037 -2.414 -15.599 1.00 98.56 91 TYR A C 1
ATOM 721 O O . TYR A 1 91 ? 12.531 -3.189 -16.415 1.00 98.56 91 TYR A O 1
ATOM 729 N N . ALA A 1 92 ? 12.526 -1.206 -15.367 1.00 98.50 92 ALA A N 1
ATOM 730 C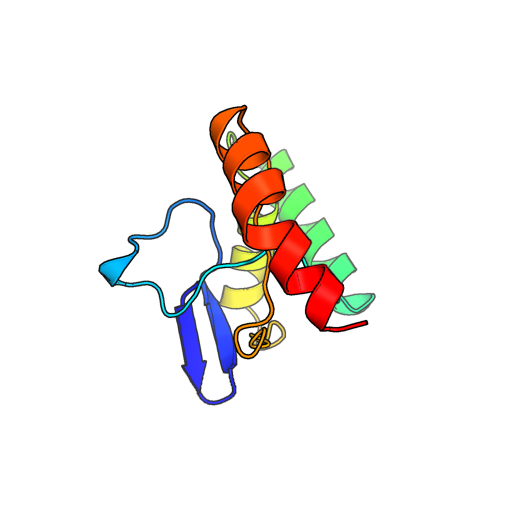 CA . ALA A 1 92 ? 11.323 -0.693 -15.996 1.00 98.50 92 ALA A CA 1
ATOM 731 C C . ALA A 1 92 ? 11.457 -0.687 -17.521 1.00 98.50 92 ALA A C 1
ATOM 733 O O . ALA A 1 92 ? 10.618 -1.259 -18.214 1.00 98.50 92 ALA A O 1
ATOM 734 N N . ARG A 1 93 ? 12.546 -0.105 -18.041 1.00 98.50 93 ARG A N 1
ATOM 735 C CA . ARG A 1 93 ? 12.801 0.005 -19.484 1.00 98.50 93 ARG A CA 1
ATOM 736 C C . ARG A 1 93 ? 12.954 -1.354 -20.160 1.00 98.50 93 ARG A C 1
ATOM 738 O O . ARG A 1 93 ? 12.416 -1.552 -21.242 1.00 98.50 93 ARG A O 1
ATOM 745 N N . ASN A 1 94 ? 13.713 -2.264 -19.553 1.00 98.44 94 ASN A N 1
ATOM 746 C CA . ASN A 1 94 ? 14.120 -3.497 -20.224 1.00 98.44 94 ASN A CA 1
ATOM 747 C C . ASN A 1 94 ? 13.155 -4.668 -19.982 1.00 98.44 94 ASN A C 1
ATOM 749 O O . ASN A 1 94 ? 13.137 -5.598 -20.785 1.00 98.44 94 ASN A O 1
ATOM 753 N N . ILE A 1 95 ? 12.374 -4.650 -18.893 1.00 98.31 95 ILE A N 1
ATOM 754 C CA . ILE A 1 95 ? 11.531 -5.783 -18.476 1.00 98.31 95 ILE A CA 1
ATOM 755 C C . ILE A 1 95 ? 10.052 -5.405 -18.375 1.00 98.31 95 ILE A C 1
ATOM 757 O O . ILE A 1 95 ? 9.211 -6.118 -18.921 1.00 98.31 95 ILE A O 1
ATOM 761 N N . ILE A 1 96 ? 9.707 -4.321 -17.674 1.00 98.19 96 ILE A N 1
ATOM 762 C CA . ILE A 1 96 ? 8.300 -4.006 -17.366 1.00 98.19 96 ILE A CA 1
ATOM 763 C C . ILE A 1 96 ? 7.586 -3.342 -18.540 1.00 98.19 96 ILE A C 1
ATOM 765 O O . ILE A 1 96 ? 6.510 -3.801 -18.918 1.00 98.19 96 ILE A O 1
ATOM 769 N N . LEU A 1 97 ? 8.178 -2.312 -19.149 1.00 98.00 97 LEU A N 1
ATOM 770 C CA . LEU A 1 97 ? 7.578 -1.585 -20.268 1.00 98.00 97 LEU A CA 1
ATOM 771 C C . LEU A 1 97 ? 7.252 -2.512 -21.455 1.00 98.00 97 LEU A C 1
ATOM 773 O O . LEU A 1 97 ? 6.094 -2.503 -21.870 1.00 98.00 97 LEU A O 1
ATOM 777 N N . PRO A 1 98 ? 8.158 -3.401 -21.922 1.00 98.19 98 PRO A N 1
ATOM 778 C CA . PRO A 1 98 ? 7.819 -4.354 -22.980 1.00 98.19 98 PRO A CA 1
ATOM 779 C C . PRO A 1 98 ? 6.633 -5.259 -22.626 1.00 98.19 98 PRO A C 1
ATOM 781 O O . PRO A 1 98 ? 5.835 -5.598 -23.492 1.00 98.19 98 PRO A O 1
ATOM 784 N N . ARG A 1 99 ? 6.475 -5.647 -21.351 1.00 97.94 99 ARG A N 1
ATOM 785 C CA . ARG A 1 99 ? 5.319 -6.444 -20.903 1.00 97.94 99 ARG A CA 1
ATOM 786 C C . ARG A 1 99 ? 4.030 -5.627 -20.916 1.00 97.94 99 ARG A C 1
ATOM 788 O O . ARG A 1 99 ? 2.999 -6.163 -21.304 1.00 97.94 99 ARG A O 1
ATOM 795 N N . ILE A 1 100 ? 4.076 -4.357 -20.512 1.00 97.25 100 ILE A N 1
ATOM 796 C CA . ILE A 1 100 ? 2.916 -3.455 -20.575 1.00 97.25 100 ILE A CA 1
ATOM 797 C C . ILE A 1 100 ? 2.465 -3.275 -22.027 1.00 97.25 100 ILE A C 1
ATOM 799 O O . ILE A 1 100 ? 1.277 -3.396 -22.304 1.00 97.25 100 ILE A O 1
ATOM 803 N N . GLU A 1 101 ? 3.394 -3.051 -22.957 1.00 96.94 101 GLU A N 1
ATOM 804 C CA . GLU A 1 101 ? 3.084 -2.845 -24.380 1.00 96.94 101 GLU A CA 1
ATOM 805 C C . GLU A 1 101 ? 2.388 -4.053 -25.028 1.00 96.94 101 GLU A C 1
ATOM 807 O O . GLU A 1 101 ? 1.601 -3.870 -25.949 1.00 96.94 101 GLU A O 1
ATOM 812 N N . THR A 1 102 ? 2.591 -5.278 -24.522 1.00 96.19 102 THR A N 1
ATOM 813 C CA . THR A 1 102 ? 1.865 -6.472 -25.011 1.00 96.19 102 THR A CA 1
ATOM 814 C C . THR A 1 102 ? 0.395 -6.543 -24.588 1.00 96.19 102 THR A C 1
ATOM 816 O O . THR A 1 102 ? -0.333 -7.412 -25.067 1.00 96.19 102 THR A O 1
ATOM 819 N N . LEU A 1 103 ? -0.044 -5.674 -23.671 1.00 92.62 103 LEU A N 1
ATOM 820 C CA . LEU A 1 103 ? -1.428 -5.620 -23.191 1.00 92.62 103 LEU A CA 1
ATOM 821 C C . LEU A 1 103 ? -2.321 -4.682 -24.016 1.00 92.62 103 LEU A C 1
ATOM 823 O O . LEU A 1 103 ? -3.526 -4.640 -23.757 1.00 92.62 103 LEU A O 1
ATOM 827 N N . VAL A 1 104 ? -1.733 -3.908 -24.935 1.00 76.44 104 VAL A N 1
ATOM 828 C CA . VAL A 1 104 ? -2.391 -2.837 -25.702 1.00 76.44 104 VAL A CA 1
ATOM 829 C C . VAL A 1 104 ? -2.680 -3.278 -27.132 1.00 76.44 104 VAL A C 1
ATOM 831 O O . VAL A 1 104 ? -1.833 -3.984 -27.722 1.00 76.44 104 VAL A O 1
#

Mean predicted aligned error: 3.19 Å

Sequence (104 aa):
MKIKEGQVIKEIRKELDPSEADGEYIGIMKVSNDVAAKVRDKIELLLSQHKFPLYYEDAFGLVAKEEDCLFACSTKGLPWTEIDTIDDMNYARNIILPRIETLV

Radius of gyration: 15.95 Å; Cα contacts (8 Å, |Δi|>4): 103; chains: 1; bounding box: 34×30×44 Å

Secondary structure (DSSP, 8-state):
-EE-GGGBEEE--S---GGG-S----S-----HHHHHHHHHHHHHHHHTT--S--HHHHHHHHHHH-S--B----TT-------SHHHHHHIIIIIHHHHHTT-